Protein AF-A0A7M3YJE1-F1 (afdb_monomer_lite)

Radius of gyration: 16.83 Å; chains: 1; bounding box: 32×45×39 Å

Structure (mmCIF, N/CA/C/O backbone):
data_AF-A0A7M3YJE1-F1
#
_entry.id   AF-A0A7M3YJE1-F1
#
loop_
_atom_site.group_PDB
_atom_site.id
_atom_site.type_symbol
_atom_site.label_atom_id
_atom_site.label_alt_id
_atom_site.label_comp_id
_atom_site.label_asym_id
_atom_site.label_entity_id
_atom_site.label_seq_id
_atom_site.pdbx_PDB_ins_code
_atom_site.Cartn_x
_atom_site.Cartn_y
_atom_site.Cartn_z
_atom_site.occupancy
_atom_site.B_iso_or_equiv
_atom_site.auth_seq_id
_atom_site.auth_comp_id
_atom_site.auth_asym_id
_atom_site.auth_atom_id
_atom_site.pdbx_PDB_model_num
ATOM 1 N N . THR A 1 1 ? 11.316 -29.078 5.797 1.00 47.66 1 THR A N 1
ATOM 2 C CA . THR A 1 1 ? 10.511 -28.374 6.818 1.00 47.66 1 THR A CA 1
ATOM 3 C C . THR A 1 1 ? 10.140 -26.938 6.421 1.00 47.66 1 THR A C 1
ATOM 5 O O . THR A 1 1 ? 9.809 -26.163 7.299 1.00 47.66 1 THR A O 1
ATOM 8 N N . GLY A 1 2 ? 10.106 -26.579 5.124 1.00 48.31 2 GLY A N 1
ATOM 9 C CA . GLY A 1 2 ? 9.667 -25.244 4.658 1.00 48.31 2 GLY A CA 1
ATOM 10 C C . GLY A 1 2 ? 8.399 -25.290 3.799 1.00 48.31 2 GLY A C 1
ATOM 11 O O . GLY A 1 2 ? 7.434 -24.596 4.086 1.00 48.31 2 GLY A O 1
ATOM 12 N N . ALA A 1 3 ? 8.350 -26.201 2.821 1.00 46.06 3 ALA A N 1
ATOM 13 C CA . ALA A 1 3 ? 7.193 -26.356 1.931 1.00 46.06 3 ALA A CA 1
ATOM 14 C C . ALA A 1 3 ? 5.881 -26.663 2.674 1.00 46.06 3 ALA A C 1
ATOM 16 O O . ALA A 1 3 ? 4.816 -26.205 2.291 1.00 46.06 3 ALA A O 1
ATOM 17 N N . SER A 1 4 ? 5.948 -27.412 3.772 1.00 40.41 4 SER A N 1
ATOM 18 C CA . SER A 1 4 ? 4.765 -27.791 4.539 1.00 40.41 4 SER A CA 1
ATOM 19 C C . SER A 1 4 ? 4.253 -26.683 5.467 1.00 40.41 4 SER A C 1
ATOM 21 O O . SER A 1 4 ? 3.054 -26.616 5.689 1.00 40.41 4 SER A O 1
ATOM 23 N N . ALA A 1 5 ? 5.117 -25.784 5.952 1.00 50.78 5 ALA A N 1
ATOM 24 C CA . ALA A 1 5 ? 4.685 -24.588 6.685 1.00 50.78 5 ALA A CA 1
ATOM 25 C C . ALA A 1 5 ? 4.035 -23.560 5.742 1.00 50.78 5 ALA A C 1
ATOM 27 O O . ALA A 1 5 ? 3.055 -22.923 6.111 1.00 50.78 5 ALA A O 1
ATOM 28 N N . TYR A 1 6 ? 4.543 -23.478 4.508 1.00 51.38 6 TYR A N 1
ATOM 29 C CA . TYR A 1 6 ? 3.975 -22.671 3.427 1.00 51.38 6 TYR A CA 1
ATOM 30 C C . TYR A 1 6 ? 2.584 -23.166 2.990 1.00 51.38 6 TYR A C 1
ATOM 32 O O . TYR A 1 6 ? 1.702 -22.362 2.719 1.00 51.38 6 TYR A O 1
ATOM 40 N N . LEU A 1 7 ? 2.365 -24.488 2.955 1.00 45.50 7 LEU A N 1
ATOM 41 C CA . LEU A 1 7 ? 1.089 -25.079 2.530 1.00 45.50 7 LEU A CA 1
ATOM 42 C C . LEU A 1 7 ? 0.032 -25.230 3.638 1.00 45.50 7 LEU A C 1
ATOM 44 O O . LEU A 1 7 ? -1.152 -25.221 3.320 1.00 45.50 7 LEU A O 1
ATOM 48 N N . LEU A 1 8 ? 0.421 -25.449 4.899 1.00 53.47 8 LEU A N 1
ATOM 49 C CA . LEU A 1 8 ? -0.509 -25.909 5.950 1.00 53.47 8 LEU A CA 1
ATOM 50 C C . LEU A 1 8 ? -0.748 -24.898 7.076 1.00 53.47 8 LEU A C 1
ATOM 52 O O . LEU A 1 8 ? -1.563 -25.166 7.956 1.00 53.47 8 LEU A O 1
ATOM 56 N N . GLY A 1 9 ? -0.052 -23.761 7.071 1.00 50.78 9 GLY A N 1
ATOM 57 C CA . GLY A 1 9 ? -0.058 -22.851 8.210 1.00 50.78 9 GLY A CA 1
ATOM 58 C C . GLY A 1 9 ? 0.710 -23.427 9.406 1.00 50.78 9 GLY A C 1
ATOM 59 O O . GLY A 1 9 ? 0.888 -24.635 9.574 1.00 50.78 9 GLY A O 1
ATOM 60 N N . SER A 1 10 ? 1.227 -22.532 10.242 1.00 53.62 10 SER A N 1
ATOM 61 C CA . SER A 1 10 ? 2.149 -22.822 11.349 1.00 53.62 10 SER A CA 1
ATOM 62 C C . SER A 1 10 ? 1.644 -23.837 12.383 1.00 53.62 10 SER A C 1
ATOM 64 O O . SER A 1 10 ? 2.454 -24.407 13.110 1.00 53.62 10 SER A O 1
ATOM 66 N N . GLU A 1 11 ? 0.335 -24.079 12.456 1.00 48.69 11 GLU A N 1
ATOM 67 C CA . GLU A 1 11 ? -0.296 -24.858 13.526 1.00 48.69 11 GLU A CA 1
ATOM 68 C C . GLU A 1 11 ? 0.120 -26.342 13.548 1.00 48.69 11 GLU A C 1
ATOM 70 O O . GLU A 1 11 ? 0.211 -26.936 14.619 1.00 48.69 11 GLU A O 1
ATOM 75 N N . GLN A 1 12 ? 0.469 -26.951 12.404 1.00 49.94 12 GLN A N 1
ATOM 76 C CA . GLN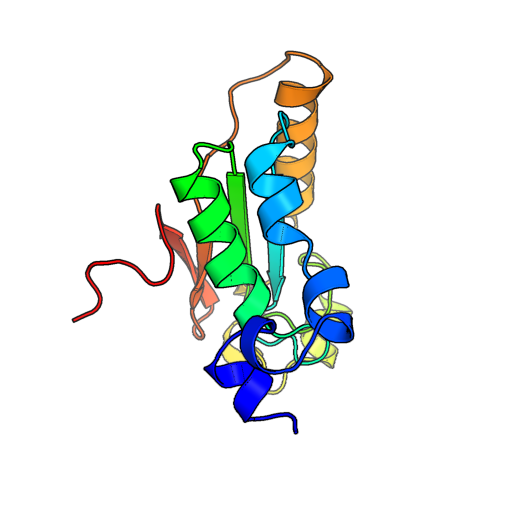 A 1 12 ? 0.907 -28.360 12.371 1.00 49.94 12 GLN A CA 1
ATOM 77 C C . GLN A 1 12 ? 2.374 -28.595 12.781 1.00 49.94 12 GLN A C 1
ATOM 79 O O . GLN A 1 12 ? 2.765 -29.747 12.978 1.00 49.94 12 GLN A O 1
ATOM 84 N N . PHE A 1 13 ? 3.204 -27.550 12.905 1.00 51.97 13 PHE A N 1
ATOM 85 C CA . PHE A 1 13 ? 4.663 -27.684 13.087 1.00 51.97 13 PHE A CA 1
ATOM 86 C C . PHE A 1 13 ? 5.189 -27.230 14.462 1.00 51.97 13 PHE A C 1
ATOM 88 O O . PHE A 1 13 ? 6.405 -27.170 14.660 1.00 51.97 13 PHE A O 1
ATOM 95 N N . GLY A 1 14 ? 4.288 -26.996 15.422 1.00 58.38 14 GLY A N 1
ATOM 96 C CA . GLY A 1 14 ? 4.600 -26.722 16.829 1.00 58.38 14 GLY A CA 1
ATOM 97 C C . GLY A 1 14 ? 4.631 -25.237 17.209 1.00 58.38 14 GLY A C 1
ATOM 98 O O . GLY A 1 14 ? 4.642 -24.346 16.357 1.00 58.38 14 GLY A O 1
ATOM 99 N N . ASP A 1 15 ? 4.679 -24.987 18.519 1.00 77.50 15 ASP A N 1
ATOM 100 C CA . ASP A 1 15 ? 4.456 -23.676 19.149 1.00 77.50 15 ASP A CA 1
ATOM 101 C C . ASP A 1 15 ? 5.403 -22.569 18.644 1.00 77.50 15 ASP A C 1
ATOM 103 O O . ASP A 1 15 ? 5.016 -21.408 18.555 1.00 77.50 15 ASP A O 1
ATOM 107 N N . TYR A 1 16 ? 6.628 -22.910 18.220 1.00 77.69 16 TYR A N 1
ATOM 108 C CA . TYR A 1 16 ? 7.644 -21.925 17.820 1.00 77.69 16 TYR A CA 1
ATOM 109 C C . TYR A 1 16 ? 7.212 -21.011 16.660 1.00 77.69 16 TYR A C 1
ATOM 111 O O . TYR A 1 16 ? 7.419 -19.795 16.716 1.00 77.69 16 TYR A O 1
ATOM 119 N N . TRP A 1 17 ? 6.649 -21.580 15.588 1.00 81.50 17 TRP A N 1
ATOM 120 C CA . TRP A 1 17 ? 6.195 -20.786 14.440 1.00 81.50 17 TRP A CA 1
ATOM 121 C C . TRP A 1 17 ? 4.827 -20.157 14.701 1.00 81.50 17 TRP A C 1
ATOM 123 O O . TRP A 1 17 ? 4.598 -19.027 14.277 1.00 81.50 17 TRP A O 1
ATOM 133 N N . ALA A 1 18 ? 3.959 -20.842 15.452 1.00 80.25 18 ALA A N 1
ATOM 134 C CA . ALA A 1 18 ? 2.646 -20.328 15.831 1.00 80.25 18 ALA A CA 1
ATOM 135 C C . ALA A 1 18 ? 2.748 -19.057 16.699 1.00 80.25 18 ALA A C 1
ATOM 137 O O . ALA A 1 18 ? 2.060 -18.074 16.439 1.00 80.25 18 ALA A O 1
ATOM 138 N N . GLU A 1 19 ? 3.681 -19.003 17.655 1.00 82.88 19 GLU A N 1
ATOM 139 C CA . GLU A 1 19 ? 3.931 -17.818 18.496 1.00 82.88 19 GLU A CA 1
ATOM 140 C C . GLU A 1 19 ? 4.329 -16.557 17.701 1.00 82.88 19 GLU A C 1
ATOM 142 O O . GLU A 1 19 ? 4.162 -15.425 18.177 1.00 82.88 19 GLU A O 1
ATOM 147 N N . ARG A 1 20 ? 4.869 -16.747 16.490 1.00 83.50 20 ARG A N 1
ATOM 148 C CA . ARG A 1 20 ? 5.341 -15.691 15.577 1.00 83.50 20 ARG A CA 1
ATOM 149 C C . ARG A 1 20 ? 4.319 -15.337 14.501 1.00 83.50 20 ARG A C 1
ATOM 151 O O . ARG A 1 20 ? 4.597 -14.486 13.661 1.00 83.50 20 ARG A O 1
ATOM 158 N N . TYR A 1 21 ? 3.139 -15.947 14.540 1.00 85.12 21 TYR A N 1
ATOM 159 C CA . TYR A 1 21 ? 2.000 -15.494 13.764 1.00 85.12 21 TYR A CA 1
ATOM 160 C C . TYR A 1 21 ? 1.292 -14.365 14.526 1.00 85.12 21 TYR A C 1
ATOM 162 O O . TYR A 1 21 ? 0.941 -14.490 15.705 1.00 85.12 21 TYR A O 1
ATOM 170 N N . PHE A 1 22 ? 1.155 -13.204 13.886 1.00 89.44 22 PHE A N 1
ATOM 171 C CA . PHE A 1 22 ? 0.614 -11.999 14.527 1.00 89.44 22 PHE A CA 1
ATOM 172 C C . PHE A 1 22 ? -0.784 -11.631 14.036 1.00 89.44 22 PHE A C 1
ATOM 174 O O . PHE A 1 22 ? -1.481 -10.910 14.748 1.00 89.44 22 PHE A O 1
ATOM 181 N N . LEU A 1 23 ? -1.206 -12.129 12.868 1.00 91.75 23 LEU A N 1
ATOM 182 C CA . LEU A 1 23 ? -2.428 -11.664 12.214 1.00 91.75 23 LEU A CA 1
ATOM 183 C C . LEU A 1 23 ? -3.668 -11.896 13.083 1.00 91.75 23 LEU A C 1
ATOM 185 O O . LEU A 1 23 ? -4.409 -10.948 13.306 1.00 91.75 23 LEU A O 1
ATOM 189 N N . ASP A 1 24 ? -3.831 -13.070 13.697 1.00 90.94 24 ASP A N 1
ATOM 190 C CA . ASP A 1 24 ? -4.982 -13.338 14.579 1.00 90.94 24 ASP A CA 1
ATOM 191 C C . ASP A 1 24 ? -5.094 -12.333 15.730 1.00 90.94 24 ASP A C 1
ATOM 193 O O . ASP A 1 24 ? -6.183 -11.877 16.077 1.00 90.94 24 ASP A O 1
ATOM 197 N N . ARG A 1 25 ? -3.953 -11.935 16.306 1.00 91.62 25 ARG A N 1
ATOM 198 C CA . ARG A 1 25 ? -3.919 -10.929 17.373 1.00 91.62 25 ARG A CA 1
ATOM 199 C C . ARG A 1 25 ? -4.302 -9.550 16.854 1.00 91.62 25 ARG A C 1
ATOM 201 O O . ARG A 1 25 ? -4.972 -8.821 17.579 1.00 91.62 25 ARG A O 1
ATOM 208 N N . VAL A 1 26 ? -3.902 -9.197 15.633 1.00 92.75 26 VAL A N 1
ATOM 209 C CA . VAL A 1 26 ? -4.330 -7.953 14.979 1.00 92.75 26 VAL A CA 1
ATOM 210 C C . VAL A 1 26 ? -5.841 -7.983 14.763 1.00 92.75 26 VAL A C 1
ATOM 212 O O . VAL A 1 26 ? -6.525 -7.095 15.260 1.00 92.75 26 VAL A O 1
ATOM 215 N N . LEU A 1 27 ? -6.370 -9.035 14.134 1.00 94.81 27 LEU A N 1
ATOM 216 C CA . LEU A 1 27 ? -7.800 -9.167 13.829 1.00 94.81 27 LEU A CA 1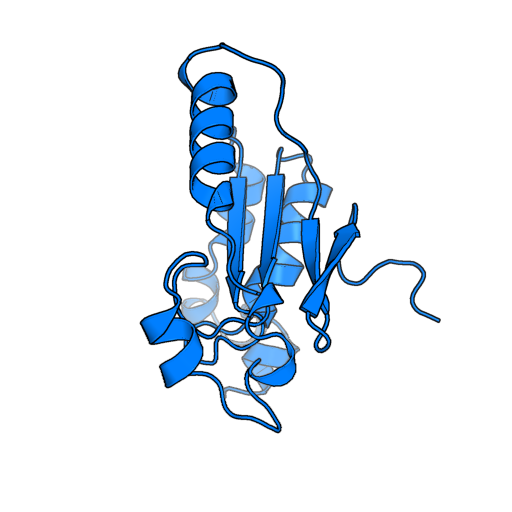
ATOM 217 C C . LEU A 1 27 ? -8.687 -9.120 15.083 1.00 94.81 27 LEU A C 1
ATOM 219 O O . LEU A 1 27 ? -9.800 -8.613 15.030 1.00 94.81 27 LEU A O 1
ATOM 223 N N . GLN A 1 28 ? -8.203 -9.629 16.219 1.00 94.31 28 GLN A N 1
ATOM 224 C CA . GLN A 1 28 ? -8.973 -9.664 17.467 1.00 94.31 28 GLN A CA 1
ATOM 225 C C . GLN A 1 28 ? -8.893 -8.380 18.302 1.00 94.31 28 GLN A C 1
ATOM 227 O O . GLN A 1 28 ? -9.770 -8.152 19.132 1.00 94.31 28 GLN A O 1
ATOM 232 N N . ASN A 1 29 ? -7.827 -7.583 18.164 1.00 95.44 29 ASN A N 1
ATOM 233 C CA . ASN A 1 29 ? -7.523 -6.514 19.127 1.00 95.44 29 ASN A CA 1
ATOM 234 C C . ASN A 1 29 ? -7.326 -5.129 18.499 1.00 95.44 29 ASN A C 1
ATOM 236 O O . ASN A 1 29 ? -7.319 -4.133 19.227 1.00 95.44 29 ASN A O 1
ATOM 240 N N . TYR A 1 30 ? -7.106 -5.038 17.188 1.00 96.00 30 TYR A N 1
ATOM 241 C CA . TYR A 1 30 ? -6.815 -3.769 16.536 1.00 96.00 30 TYR A CA 1
ATOM 242 C C . TYR A 1 30 ? -8.101 -2.993 16.235 1.00 96.00 30 TYR A C 1
ATOM 244 O O . TYR A 1 30 ? -8.974 -3.481 15.531 1.00 96.00 30 TYR A O 1
ATOM 252 N N . ASN A 1 31 ? -8.190 -1.765 16.754 1.00 94.81 31 ASN A N 1
ATOM 253 C CA . ASN A 1 31 ? -9.332 -0.857 16.566 1.00 94.81 31 ASN A CA 1
ATOM 254 C C . ASN A 1 31 ? -8.967 0.376 15.718 1.00 94.81 31 ASN A C 1
ATOM 256 O O . ASN A 1 31 ? -9.572 1.434 15.872 1.00 94.81 31 ASN A O 1
ATOM 260 N N . GLY A 1 32 ? -7.910 0.276 14.911 1.00 95.44 32 GLY A N 1
ATOM 261 C CA . GLY A 1 32 ? -7.495 1.335 13.992 1.00 95.44 32 GLY A CA 1
ATOM 262 C C . GLY A 1 32 ? -7.824 0.995 12.543 1.00 95.44 32 GLY A C 1
ATOM 263 O O . GLY A 1 32 ? -8.530 0.028 12.264 1.00 95.44 32 GLY A O 1
ATOM 264 N N . SER A 1 33 ? -7.254 1.773 11.630 1.00 97.00 33 SER A N 1
ATOM 265 C CA . SER A 1 33 ? -7.341 1.563 10.186 1.00 97.00 33 SER A CA 1
ATOM 266 C C . SER A 1 33 ? -5.982 1.154 9.607 1.00 97.00 33 SER A C 1
ATOM 268 O O . SER A 1 33 ? -4.934 1.473 10.174 1.00 97.00 33 SER A O 1
ATOM 270 N N . VAL A 1 34 ? -5.975 0.426 8.488 1.00 97.38 34 VAL A N 1
ATOM 271 C CA . VAL A 1 34 ? -4.750 -0.120 7.878 1.00 97.38 34 VAL A CA 1
ATOM 272 C C . VAL A 1 34 ? -4.594 0.360 6.440 1.00 97.38 34 VAL A C 1
ATOM 274 O O . VAL A 1 34 ? -5.434 0.088 5.595 1.00 97.38 34 VAL A O 1
ATOM 277 N N . TYR A 1 35 ? -3.466 0.991 6.124 1.00 97.38 35 TYR A N 1
ATOM 278 C CA . TYR A 1 35 ? -3.049 1.195 4.738 1.00 97.38 35 TYR A CA 1
ATOM 279 C C . TYR A 1 35 ? -1.880 0.251 4.430 1.00 97.38 35 TYR A C 1
ATOM 281 O O . TYR A 1 35 ? -0.783 0.427 4.962 1.00 97.38 35 TYR A O 1
ATOM 289 N N . LEU A 1 36 ? -2.128 -0.783 3.620 1.00 96.69 36 LEU A N 1
ATOM 290 C CA . LEU A 1 36 ? -1.138 -1.786 3.236 1.00 96.69 36 LEU A CA 1
ATOM 291 C C . LEU A 1 36 ? -0.585 -1.500 1.837 1.00 96.69 36 LEU A C 1
ATOM 293 O O . LEU A 1 36 ? -1.333 -1.455 0.863 1.00 96.69 36 LEU A O 1
ATOM 297 N N . ILE A 1 37 ? 0.735 -1.367 1.738 1.00 97.12 37 ILE A N 1
ATOM 298 C CA . ILE A 1 37 ? 1.451 -1.101 0.488 1.00 97.12 37 ILE A CA 1
ATOM 299 C C . ILE A 1 37 ? 2.428 -2.248 0.259 1.00 97.12 37 ILE A C 1
ATOM 301 O O . ILE A 1 37 ? 3.194 -2.579 1.163 1.00 97.12 37 ILE A O 1
ATOM 305 N N . GLN A 1 38 ? 2.383 -2.867 -0.919 1.00 97.19 38 GLN A N 1
ATOM 306 C CA . GLN A 1 38 ? 3.196 -4.040 -1.234 1.00 97.19 38 GLN A CA 1
ATOM 307 C C . GLN A 1 38 ? 3.646 -4.022 -2.697 1.00 97.19 38 GLN A C 1
ATOM 309 O O . GLN A 1 38 ? 2.850 -3.766 -3.598 1.00 97.19 38 GLN A O 1
ATOM 314 N N . GLY A 1 39 ? 4.913 -4.354 -2.936 1.00 96.38 39 GLY A N 1
ATOM 315 C CA . GLY A 1 39 ? 5.405 -4.692 -4.268 1.00 96.38 39 GLY A CA 1
ATOM 316 C C . GLY A 1 39 ? 5.051 -6.134 -4.631 1.00 96.38 39 GLY A C 1
ATOM 317 O O . GLY A 1 39 ? 5.364 -7.050 -3.874 1.00 96.38 39 GLY A O 1
ATOM 318 N N . MET A 1 40 ? 4.405 -6.353 -5.776 1.00 94.88 40 MET A N 1
ATOM 319 C CA . MET A 1 40 ? 4.019 -7.679 -6.287 1.00 94.88 40 MET A CA 1
ATOM 320 C C . MET A 1 40 ? 5.210 -8.489 -6.825 1.00 94.88 40 MET A C 1
ATOM 322 O O . MET A 1 40 ? 5.083 -9.686 -7.082 1.00 94.88 40 MET A O 1
ATOM 326 N N . HIS A 1 41 ? 6.371 -7.848 -6.957 1.00 93.56 41 HIS A N 1
ATOM 327 C CA . HIS A 1 41 ? 7.655 -8.462 -7.271 1.00 93.56 41 HIS A CA 1
ATOM 328 C C . HIS A 1 41 ? 8.637 -8.401 -6.095 1.00 93.56 41 HIS A C 1
ATOM 330 O O . HIS A 1 41 ? 9.833 -8.591 -6.297 1.00 93.56 41 HIS A O 1
ATOM 336 N N . ASP A 1 42 ? 8.155 -8.169 -4.874 1.00 93.75 42 ASP A N 1
ATOM 337 C CA . ASP A 1 42 ? 8.978 -8.224 -3.671 1.00 93.75 42 ASP A CA 1
ATOM 338 C C . ASP A 1 42 ? 9.354 -9.676 -3.348 1.00 93.75 42 ASP A C 1
ATOM 340 O O . ASP A 1 42 ? 8.552 -10.463 -2.844 1.00 93.75 42 ASP A O 1
ATOM 344 N N . TRP A 1 43 ? 10.598 -10.043 -3.643 1.00 89.12 43 TRP A N 1
ATOM 345 C CA . TRP A 1 43 ? 11.131 -11.376 -3.338 1.00 89.12 43 TRP A CA 1
ATOM 346 C C . TRP A 1 43 ? 11.806 -11.454 -1.961 1.00 89.12 43 TRP A C 1
ATOM 348 O O . TRP A 1 43 ? 12.295 -12.519 -1.576 1.00 89.12 43 TRP A O 1
ATOM 358 N N . ASN A 1 44 ? 11.860 -10.344 -1.221 1.00 91.31 44 ASN A N 1
ATOM 359 C CA . ASN A 1 44 ? 12.383 -10.293 0.142 1.00 91.31 44 ASN A CA 1
ATOM 360 C C . ASN A 1 44 ? 11.264 -10.568 1.159 1.00 91.31 44 ASN A C 1
ATOM 362 O O . ASN A 1 44 ? 11.415 -11.413 2.042 1.00 91.31 44 ASN A O 1
ATOM 366 N N . VAL A 1 45 ? 10.125 -9.891 1.000 1.00 90.12 45 VAL A N 1
ATOM 367 C CA . VAL A 1 45 ? 8.894 -10.086 1.773 1.00 90.12 45 VAL A CA 1
ATOM 368 C C . VAL A 1 45 ? 7.758 -10.405 0.804 1.00 90.12 45 VAL A C 1
ATOM 370 O O . VAL A 1 45 ? 7.072 -9.528 0.290 1.00 90.12 45 VAL A O 1
ATOM 373 N N . ASP A 1 46 ? 7.587 -11.700 0.558 1.00 88.94 46 ASP A N 1
ATOM 374 C CA . ASP A 1 46 ? 6.742 -12.211 -0.519 1.00 88.94 46 ASP A CA 1
ATOM 375 C C . ASP A 1 46 ? 5.244 -11.810 -0.360 1.00 88.94 46 ASP A C 1
ATOM 377 O O . ASP A 1 46 ? 4.664 -11.984 0.725 1.00 88.94 46 ASP A O 1
ATOM 381 N N . PRO A 1 47 ? 4.582 -11.339 -1.442 1.00 89.19 47 PRO A N 1
ATOM 382 C CA . PRO A 1 47 ? 3.171 -10.938 -1.468 1.00 89.19 47 PRO A CA 1
ATOM 383 C C . PRO A 1 47 ? 2.161 -11.980 -0.979 1.00 89.19 47 PRO A C 1
ATOM 385 O O . PRO A 1 47 ? 1.031 -11.610 -0.640 1.00 89.19 47 PRO A O 1
ATOM 388 N N . HIS A 1 48 ? 2.534 -13.264 -0.902 1.00 85.88 48 HIS A N 1
ATOM 389 C CA . HIS A 1 48 ? 1.684 -14.322 -0.347 1.00 85.88 48 HIS A CA 1
ATOM 390 C C . HIS A 1 48 ? 1.231 -14.036 1.088 1.00 85.88 48 HIS A C 1
ATOM 392 O O . HIS A 1 48 ? 0.247 -14.620 1.529 1.00 85.88 48 HIS A O 1
ATOM 398 N N . MET A 1 49 ? 1.913 -13.147 1.816 1.00 85.88 49 MET A N 1
ATOM 399 C CA . MET A 1 49 ? 1.462 -12.690 3.131 1.00 85.88 49 MET A CA 1
ATOM 400 C C . MET A 1 49 ? 0.554 -11.462 3.042 1.00 85.88 49 MET A C 1
ATOM 402 O O . MET A 1 49 ? -0.416 -11.365 3.794 1.00 85.88 49 MET A O 1
ATOM 406 N N . ALA A 1 50 ? 0.839 -10.531 2.131 1.00 92.12 50 ALA A N 1
ATOM 407 C CA . ALA A 1 50 ? 0.126 -9.261 2.024 1.00 92.12 50 ALA A CA 1
ATOM 408 C C . ALA A 1 50 ? -1.312 -9.438 1.514 1.00 92.12 50 ALA A C 1
ATOM 410 O O . ALA A 1 50 ? -2.250 -8.925 2.125 1.00 92.12 50 ALA A O 1
ATOM 411 N N . VAL A 1 51 ? -1.502 -10.210 0.438 1.00 92.12 51 VAL A N 1
ATOM 412 C CA . VAL A 1 51 ? -2.824 -10.383 -0.188 1.00 92.12 51 VAL A CA 1
ATOM 413 C C . VAL A 1 51 ? -3.825 -11.074 0.755 1.00 92.12 51 VAL A C 1
ATOM 415 O O . VAL A 1 51 ? -4.913 -10.531 0.962 1.00 92.12 51 VAL A O 1
ATOM 418 N N . PRO A 1 52 ? -3.498 -12.210 1.407 1.00 93.00 52 PRO A N 1
ATOM 419 C CA . PRO A 1 52 ? -4.396 -12.811 2.392 1.00 93.00 52 PRO A CA 1
ATOM 420 C C . PRO A 1 52 ? -4.629 -11.921 3.614 1.00 93.00 52 PRO A C 1
ATOM 422 O O . PRO A 1 52 ? -5.749 -11.883 4.117 1.00 93.00 52 PRO A O 1
ATOM 425 N N . THR A 1 53 ? -3.613 -11.176 4.066 1.00 95.19 53 THR A N 1
ATOM 426 C CA . THR A 1 53 ? -3.761 -10.227 5.182 1.00 95.19 53 THR A CA 1
ATOM 427 C C . THR A 1 53 ? -4.783 -9.147 4.851 1.00 95.19 53 THR A C 1
ATOM 429 O O . THR A 1 53 ? -5.678 -8.896 5.652 1.00 95.19 53 THR A O 1
ATOM 432 N N . MET A 1 54 ? -4.702 -8.554 3.658 1.00 96.69 54 MET A N 1
ATOM 433 C CA . MET A 1 54 ? -5.649 -7.536 3.205 1.00 96.69 54 MET A CA 1
ATOM 434 C C . MET A 1 54 ? -7.090 -8.057 3.215 1.00 96.69 54 MET A C 1
ATOM 436 O O . MET A 1 54 ? -7.985 -7.416 3.760 1.00 96.69 54 MET A O 1
ATOM 440 N N . ASN A 1 55 ? -7.305 -9.259 2.679 1.00 95.19 55 ASN A N 1
ATOM 441 C CA . ASN A 1 55 ? -8.623 -9.887 2.679 1.00 95.19 55 ASN A CA 1
ATOM 442 C C . ASN A 1 55 ? -9.121 -10.205 4.094 1.00 95.19 55 ASN A C 1
ATOM 444 O O . ASN A 1 55 ? -10.294 -9.996 4.378 1.00 95.19 55 ASN A O 1
ATOM 448 N N . ALA A 1 56 ? -8.244 -10.665 4.990 1.00 96.00 56 ALA A N 1
ATOM 449 C CA . ALA A 1 56 ? -8.610 -10.946 6.375 1.00 96.00 56 ALA A CA 1
ATOM 450 C C . ALA A 1 56 ? -9.002 -9.676 7.150 1.00 96.00 56 ALA A C 1
ATOM 452 O O . ALA A 1 56 ? -9.936 -9.716 7.947 1.00 96.00 56 ALA A O 1
ATOM 453 N N . LEU A 1 57 ? -8.327 -8.547 6.898 1.00 96.56 57 LEU A N 1
ATOM 454 C CA . LEU A 1 57 ? -8.698 -7.243 7.459 1.00 96.56 57 LEU A CA 1
ATOM 455 C C . LEU A 1 57 ? -10.095 -6.817 6.987 1.00 96.56 57 LEU A C 1
ATOM 457 O O . LEU A 1 57 ? -10.932 -6.460 7.815 1.00 96.56 57 LEU A O 1
ATOM 461 N N . ILE A 1 58 ? -10.362 -6.933 5.680 1.00 95.00 58 ILE A N 1
ATOM 462 C CA . ILE A 1 58 ? -11.681 -6.656 5.089 1.00 95.00 58 ILE A CA 1
ATOM 463 C C . ILE A 1 58 ? -12.754 -7.554 5.719 1.00 95.00 58 ILE A C 1
ATOM 465 O O . ILE A 1 58 ? -13.796 -7.061 6.147 1.00 95.00 58 ILE A O 1
ATOM 469 N N . ASP A 1 59 ? -12.493 -8.860 5.820 1.00 95.44 59 ASP A N 1
ATOM 470 C CA . ASP A 1 59 ? -13.438 -9.842 6.364 1.00 95.44 59 ASP A CA 1
ATOM 471 C C . ASP A 1 59 ? -13.725 -9.605 7.862 1.00 95.44 59 ASP A C 1
ATOM 473 O O . ASP A 1 59 ? -14.825 -9.890 8.338 1.00 95.44 59 ASP A O 1
ATOM 477 N N . ALA A 1 60 ? -12.767 -9.036 8.602 1.00 96.00 60 ALA A N 1
ATOM 478 C CA . ALA A 1 60 ? -12.932 -8.622 9.996 1.00 96.00 60 ALA A CA 1
ATOM 479 C C . ALA A 1 60 ? -13.616 -7.250 10.162 1.00 96.00 60 ALA A C 1
ATOM 481 O O . ALA A 1 60 ? -13.870 -6.830 11.291 1.00 96.00 60 ALA A O 1
ATOM 482 N N . GLY A 1 61 ? -13.920 -6.547 9.066 1.00 95.25 61 GLY A N 1
ATOM 483 C CA . GLY A 1 61 ? -14.508 -5.207 9.096 1.00 95.25 61 GLY A CA 1
ATOM 484 C C . GLY A 1 61 ? -13.535 -4.115 9.549 1.00 95.25 61 GLY A C 1
ATOM 485 O O . GLY A 1 61 ? -13.978 -3.047 9.970 1.00 95.25 61 GLY A O 1
ATOM 486 N N . ILE A 1 62 ? -12.225 -4.372 9.482 1.00 97.00 62 ILE A N 1
ATOM 487 C CA . ILE A 1 62 ? -11.205 -3.352 9.723 1.00 97.00 62 ILE A CA 1
ATOM 488 C C . ILE A 1 62 ? -11.128 -2.474 8.477 1.00 97.00 62 ILE A C 1
ATOM 490 O O . ILE A 1 62 ? -10.929 -2.974 7.370 1.00 97.00 62 ILE A O 1
ATOM 494 N N . GLU A 1 63 ? -11.270 -1.162 8.664 1.00 97.06 63 GLU A N 1
ATOM 495 C CA . GLU A 1 63 ? -11.104 -0.185 7.589 1.00 97.06 63 GLU A CA 1
ATOM 496 C C . GLU A 1 63 ? -9.684 -0.287 7.025 1.00 97.06 63 GLU A C 1
ATOM 498 O O . GLU A 1 63 ? -8.699 -0.012 7.722 1.00 97.06 63 GLU A O 1
ATOM 503 N N . ALA A 1 64 ? -9.580 -0.745 5.777 1.00 97.06 64 ALA A N 1
ATOM 504 C CA . ALA A 1 64 ? -8.315 -0.973 5.122 1.00 97.06 64 ALA A CA 1
ATOM 505 C C . ALA A 1 64 ? -8.290 -0.525 3.651 1.00 97.06 64 ALA A C 1
ATOM 507 O O . ALA A 1 64 ? -9.252 -0.703 2.900 1.00 97.06 64 ALA A O 1
ATOM 508 N N . LYS A 1 65 ? -7.128 -0.011 3.232 1.00 96.94 65 LYS A N 1
ATOM 509 C CA . LYS A 1 65 ? -6.770 0.311 1.842 1.00 96.94 65 LYS A CA 1
ATOM 510 C C . LYS A 1 65 ? -5.549 -0.504 1.422 1.00 96.94 65 LYS A C 1
ATOM 512 O O . LYS A 1 65 ? -4.616 -0.668 2.207 1.00 96.94 65 LYS A O 1
ATOM 517 N N . GLY A 1 66 ? -5.550 -0.995 0.185 1.00 97.19 66 GLY A N 1
ATOM 518 C CA . GLY A 1 66 ? -4.417 -1.698 -0.417 1.00 97.19 66 GLY A CA 1
ATOM 519 C C . GLY A 1 66 ? -3.803 -0.901 -1.565 1.00 97.19 66 GLY A C 1
ATOM 520 O O . GLY A 1 66 ? -4.536 -0.299 -2.345 1.00 97.19 66 GLY A O 1
ATOM 521 N N . LEU A 1 67 ? -2.478 -0.924 -1.695 1.00 97.88 67 LEU A N 1
ATOM 522 C CA . LEU A 1 67 ? -1.750 -0.408 -2.854 1.00 97.88 67 LEU A CA 1
ATOM 523 C C . LEU A 1 67 ? -0.688 -1.427 -3.286 1.00 97.88 67 LEU A C 1
ATOM 525 O O . LEU A 1 67 ? 0.356 -1.567 -2.648 1.00 97.88 67 LEU A O 1
ATOM 529 N N . PHE A 1 68 ? -0.980 -2.153 -4.362 1.00 97.56 68 PHE A N 1
ATOM 530 C CA . PHE A 1 68 ? -0.192 -3.271 -4.871 1.00 97.56 68 PHE A CA 1
ATOM 531 C C . PHE A 1 68 ? 0.358 -2.948 -6.261 1.00 97.56 68 PHE A C 1
ATOM 533 O O . PHE A 1 68 ? -0.338 -3.093 -7.265 1.00 97.56 68 PHE A O 1
ATOM 540 N N . GLY A 1 69 ? 1.606 -2.488 -6.320 1.00 96.81 69 GLY A N 1
ATOM 541 C CA . GLY A 1 69 ? 2.291 -2.153 -7.572 1.00 96.81 69 GLY A CA 1
ATOM 542 C C . GLY A 1 69 ? 3.249 -3.245 -8.029 1.00 96.81 69 GLY A C 1
ATOM 543 O O . GLY A 1 69 ? 3.588 -4.145 -7.263 1.00 96.81 69 GLY A O 1
ATOM 544 N N . GLN A 1 70 ? 3.745 -3.154 -9.261 1.00 96.06 70 GLN A N 1
ATOM 545 C CA . GLN A 1 70 ? 4.730 -4.094 -9.814 1.00 96.06 70 GLN A CA 1
ATOM 546 C C . GLN A 1 70 ? 6.157 -3.876 -9.257 1.00 96.06 70 GLN A C 1
ATOM 548 O O . GLN A 1 70 ? 7.138 -4.035 -9.969 1.00 96.06 70 GLN A O 1
ATOM 553 N N . TRP A 1 71 ? 6.299 -3.486 -7.990 1.00 96.12 71 TRP A N 1
ATOM 554 C CA . TRP A 1 71 ? 7.584 -3.138 -7.377 1.00 96.12 71 TRP A CA 1
ATOM 555 C C . TRP A 1 71 ? 8.288 -4.347 -6.751 1.00 96.12 71 TRP A C 1
ATOM 557 O O . TRP A 1 71 ? 7.637 -5.309 -6.339 1.00 96.12 71 TRP A O 1
ATOM 567 N N . ASP A 1 72 ? 9.612 -4.255 -6.627 1.00 94.44 72 ASP A N 1
ATOM 568 C CA . ASP A 1 72 ? 10.409 -5.049 -5.681 1.00 94.44 72 ASP A CA 1
ATOM 569 C C . ASP A 1 72 ? 10.205 -4.519 -4.236 1.00 94.44 72 ASP A C 1
ATOM 571 O O . ASP A 1 72 ? 9.257 -3.780 -3.960 1.00 94.44 72 ASP A O 1
ATOM 575 N N . HIS A 1 73 ? 11.089 -4.865 -3.298 1.00 94.94 73 HIS A N 1
ATOM 576 C CA . HIS A 1 73 ? 11.123 -4.341 -1.931 1.00 94.94 73 HIS A CA 1
ATOM 577 C C . HIS A 1 73 ? 11.532 -2.851 -1.878 1.00 94.94 73 HIS A C 1
ATOM 579 O O . HIS A 1 73 ? 12.630 -2.506 -1.426 1.00 94.94 73 HIS A O 1
ATOM 585 N N . ASP A 1 74 ? 10.678 -1.956 -2.383 1.00 93.75 74 ASP A N 1
ATOM 586 C CA . ASP A 1 74 ? 10.945 -0.516 -2.459 1.00 93.75 74 ASP A CA 1
ATOM 587 C C . ASP A 1 74 ? 9.688 0.359 -2.313 1.00 93.75 74 ASP A C 1
ATOM 589 O O . ASP A 1 74 ? 8.555 -0.123 -2.309 1.00 93.75 74 ASP A O 1
ATOM 593 N N . TYR A 1 75 ? 9.904 1.670 -2.176 1.00 95.12 75 TYR A N 1
ATOM 594 C CA . TYR A 1 75 ? 8.825 2.650 -2.099 1.00 95.12 75 TYR A CA 1
ATOM 595 C C . TYR A 1 75 ? 8.260 2.999 -3.492 1.00 95.12 75 TYR A C 1
ATOM 597 O O . TYR A 1 75 ? 9.023 3.079 -4.460 1.00 95.12 75 TYR A O 1
ATOM 605 N N . PRO A 1 76 ? 6.953 3.317 -3.596 1.00 96.56 76 PRO A N 1
ATOM 606 C CA . PRO A 1 76 ? 6.285 3.585 -4.878 1.00 96.56 76 PRO A CA 1
ATOM 607 C C . PRO A 1 76 ? 6.784 4.819 -5.653 1.00 96.56 76 PRO A C 1
ATOM 609 O O . PRO A 1 76 ? 6.518 4.962 -6.846 1.00 96.56 76 PRO A O 1
ATOM 612 N N . ASP A 1 77 ? 7.480 5.741 -4.985 1.00 96.62 77 ASP A N 1
ATOM 613 C CA . ASP A 1 77 ? 7.904 7.050 -5.503 1.00 96.62 77 ASP A CA 1
ATOM 614 C C . ASP A 1 77 ? 9.406 7.131 -5.832 1.00 96.62 77 ASP A C 1
ATOM 616 O O . ASP A 1 77 ? 9.981 8.221 -5.896 1.00 96.62 77 ASP A O 1
ATOM 620 N N . ARG A 1 78 ? 10.075 5.986 -6.006 1.00 95.88 78 ARG A N 1
ATOM 621 C CA . ARG A 1 78 ? 11.538 5.890 -6.142 1.00 95.88 78 ARG A CA 1
ATOM 622 C C . ARG A 1 78 ? 11.970 5.531 -7.565 1.00 95.88 78 ARG A C 1
ATOM 624 O O . ARG A 1 78 ? 12.519 4.457 -7.774 1.00 95.88 78 ARG A O 1
ATOM 631 N N . PRO A 1 79 ? 11.787 6.417 -8.563 1.00 94.94 79 PRO A N 1
ATOM 632 C CA . PRO A 1 79 ? 11.931 6.063 -9.976 1.00 94.94 79 PRO A CA 1
ATOM 633 C C . PRO A 1 79 ? 13.303 5.487 -10.335 1.00 94.94 79 PRO A C 1
ATOM 635 O O . PRO A 1 79 ? 13.369 4.560 -11.126 1.00 94.94 79 PRO A O 1
ATOM 638 N N . VAL A 1 80 ? 14.385 5.997 -9.734 1.00 95.62 80 VAL A N 1
ATOM 639 C CA . VAL A 1 80 ? 15.740 5.472 -9.976 1.00 95.62 80 VAL A CA 1
ATOM 640 C C . VAL A 1 80 ? 15.868 4.042 -9.455 1.00 95.62 80 VAL A C 1
ATOM 642 O O . VAL A 1 80 ? 16.363 3.180 -10.163 1.00 95.62 80 VAL A O 1
ATOM 645 N N . GLN A 1 81 ? 15.397 3.771 -8.237 1.00 94.50 81 GLN A N 1
ATOM 646 C CA . GLN A 1 81 ? 15.465 2.432 -7.650 1.00 94.50 81 GLN A CA 1
ATOM 647 C C . GLN A 1 81 ? 14.529 1.453 -8.362 1.00 94.50 81 GLN A C 1
ATOM 649 O O . GLN A 1 81 ? 14.896 0.300 -8.561 1.00 94.50 81 GLN A O 1
ATOM 654 N N . LEU A 1 82 ? 13.337 1.916 -8.743 1.00 94.62 82 LEU A N 1
ATOM 655 C CA . LEU A 1 82 ? 12.369 1.121 -9.487 1.00 94.62 82 LEU A CA 1
ATOM 656 C C . LEU A 1 82 ? 12.927 0.723 -10.859 1.00 94.62 82 LEU A C 1
ATOM 658 O O . LEU A 1 82 ? 12.835 -0.446 -11.212 1.00 94.62 82 LEU A O 1
ATOM 662 N N . ASP A 1 83 ? 13.568 1.645 -11.582 1.00 93.62 83 ASP A N 1
ATOM 663 C CA . ASP A 1 83 ? 14.256 1.350 -12.848 1.00 93.62 83 ASP A CA 1
ATOM 664 C C . ASP A 1 83 ? 15.438 0.385 -12.640 1.00 93.62 83 ASP A C 1
ATOM 666 O O . ASP A 1 83 ? 15.530 -0.639 -13.306 1.00 93.62 83 ASP A O 1
ATOM 670 N N . GLU A 1 84 ? 16.303 0.641 -11.651 1.00 92.94 84 GLU A N 1
ATOM 671 C CA . GLU A 1 84 ? 17.492 -0.185 -11.379 1.00 92.94 84 GLU A CA 1
ATOM 672 C C . GLU A 1 84 ? 17.175 -1.621 -10.919 1.00 92.94 84 GLU A C 1
ATOM 674 O O . GLU A 1 84 ? 18.031 -2.502 -11.035 1.00 92.94 84 GLU A O 1
ATOM 679 N N . ARG A 1 85 ? 15.987 -1.863 -10.350 1.00 90.25 85 ARG A N 1
ATOM 680 C CA . ARG A 1 85 ? 15.576 -3.170 -9.799 1.00 90.25 85 ARG A CA 1
ATOM 681 C C . ARG A 1 85 ? 14.571 -3.926 -10.659 1.00 90.25 85 ARG A C 1
ATOM 683 O O . ARG A 1 85 ? 14.242 -5.067 -10.328 1.00 90.25 85 ARG A O 1
ATOM 690 N N . SER A 1 86 ? 14.128 -3.324 -11.755 1.00 90.81 86 SER A N 1
ATOM 691 C CA . SER A 1 86 ? 13.195 -3.936 -12.694 1.00 90.81 86 SER A CA 1
ATOM 692 C C . SER A 1 86 ? 13.931 -4.358 -13.966 1.00 90.81 86 SER A C 1
ATOM 694 O O . SER A 1 86 ? 14.757 -3.616 -14.487 1.00 90.81 86 SER A O 1
ATOM 696 N N . ASP A 1 87 ? 13.632 -5.546 -14.492 1.00 84.69 87 ASP A N 1
ATOM 697 C CA . ASP A 1 87 ? 14.229 -6.044 -15.735 1.00 84.69 87 ASP A CA 1
ATOM 698 C C . ASP A 1 87 ? 13.178 -6.000 -16.871 1.00 84.69 87 ASP A C 1
ATOM 700 O O . ASP A 1 87 ? 12.002 -6.301 -16.675 1.00 84.69 87 ASP A O 1
ATOM 704 N N . LEU A 1 88 ? 13.562 -5.651 -18.106 1.00 70.19 88 LEU A N 1
ATOM 705 C CA . LEU A 1 88 ? 12.656 -5.829 -19.254 1.00 70.19 88 LEU A CA 1
ATOM 706 C C . LEU A 1 88 ? 12.542 -7.332 -19.566 1.00 70.19 88 LEU A C 1
ATOM 708 O O . LEU A 1 88 ? 13.521 -7.949 -19.992 1.00 70.19 88 LEU A O 1
ATOM 712 N N . GLY A 1 89 ? 11.360 -7.924 -19.360 1.00 68.25 89 GLY A N 1
ATOM 713 C CA . GLY A 1 89 ? 11.128 -9.373 -19.437 1.00 68.25 89 GLY A CA 1
ATOM 714 C C . GLY A 1 89 ? 10.854 -10.053 -18.084 1.00 68.25 89 GLY A C 1
ATOM 715 O O . GLY A 1 89 ? 10.865 -11.287 -18.025 1.00 68.25 89 GLY A O 1
ATOM 716 N N . GLY A 1 90 ? 10.651 -9.284 -17.008 1.00 76.94 90 GLY A N 1
ATOM 717 C CA . GLY A 1 90 ? 10.169 -9.748 -15.707 1.00 76.94 90 GLY A CA 1
ATOM 718 C C . GLY A 1 90 ? 10.594 -8.838 -14.547 1.00 76.94 90 GLY A C 1
ATOM 719 O O . GLY A 1 90 ? 11.467 -7.999 -14.686 1.00 76.94 90 GLY A O 1
ATOM 720 N N . ARG A 1 91 ? 10.028 -9.036 -13.349 1.00 85.62 91 ARG A N 1
ATOM 721 C CA . ARG A 1 91 ? 10.265 -8.168 -12.166 1.00 85.62 91 ARG A CA 1
ATOM 722 C C . ARG A 1 91 ? 9.755 -6.730 -12.327 1.00 85.62 91 ARG A C 1
ATOM 724 O O . ARG A 1 91 ? 10.335 -5.809 -11.770 1.00 85.62 91 ARG A O 1
ATOM 731 N N . GLY A 1 92 ? 8.672 -6.548 -13.075 1.00 90.44 92 GLY A N 1
ATOM 732 C CA . GLY A 1 92 ? 7.929 -5.291 -13.107 1.00 90.44 92 GLY A CA 1
ATOM 733 C C . GLY A 1 92 ? 8.415 -4.267 -14.122 1.00 90.44 92 GLY A C 1
ATOM 734 O O . GLY A 1 92 ? 7.791 -3.216 -14.241 1.00 90.44 92 GLY A O 1
ATOM 735 N N . GLY A 1 93 ? 9.464 -4.567 -14.898 1.00 93.25 93 GLY A N 1
ATOM 736 C CA . GLY A 1 93 ? 9.990 -3.635 -15.899 1.00 93.25 93 GLY A CA 1
ATOM 737 C C . GLY A 1 93 ? 8.991 -3.319 -17.011 1.00 93.25 93 GLY A C 1
ATOM 738 O O . GLY A 1 93 ? 9.036 -2.236 -17.583 1.00 93.25 93 GLY A O 1
ATOM 739 N N . GLU A 1 94 ? 8.047 -4.221 -17.285 1.00 93.88 94 GLU A N 1
ATOM 740 C CA . GLU A 1 94 ? 6.959 -4.009 -18.245 1.00 93.88 94 GLU A CA 1
ATOM 741 C C . GLU A 1 94 ? 5.964 -2.922 -17.821 1.00 93.88 94 GLU A C 1
ATOM 743 O O . GLU A 1 94 ? 5.313 -2.333 -18.679 1.00 93.88 94 GLU A O 1
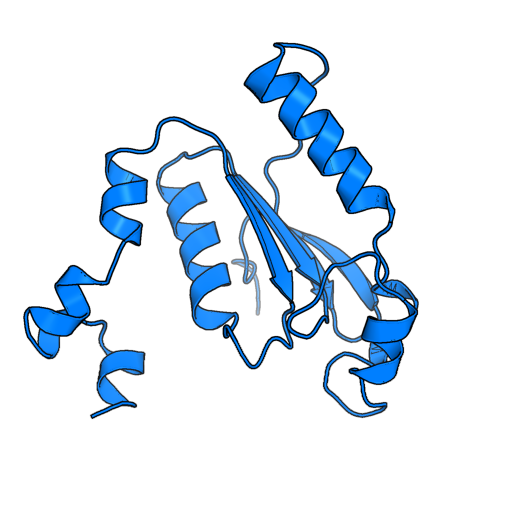ATOM 748 N N . ALA A 1 95 ? 5.858 -2.655 -16.520 1.00 94.88 95 ALA A N 1
ATOM 749 C CA . ALA A 1 95 ? 4.965 -1.649 -15.961 1.00 94.88 95 ALA A CA 1
ATOM 750 C C . ALA A 1 95 ? 5.655 -0.290 -15.756 1.00 94.88 95 ALA A C 1
ATOM 752 O O . ALA A 1 95 ? 5.047 0.627 -15.203 1.00 94.88 95 ALA A O 1
ATOM 753 N N . PHE A 1 96 ? 6.932 -0.156 -16.126 1.00 93.69 96 PHE A N 1
ATOM 754 C CA . PHE A 1 96 ? 7.660 1.104 -16.035 1.00 93.69 96 PHE A CA 1
ATOM 755 C C . PHE A 1 96 ? 7.438 1.955 -17.300 1.00 93.69 96 PHE A C 1
ATOM 757 O O . PHE A 1 96 ? 7.622 1.439 -18.406 1.00 93.69 96 PHE A O 1
ATOM 764 N N . PRO A 1 97 ? 7.173 3.275 -17.177 1.00 93.94 97 PRO A N 1
ATOM 765 C CA . PRO A 1 97 ? 7.174 4.096 -15.955 1.00 93.94 97 PRO A CA 1
ATOM 766 C C . PRO A 1 97 ? 5.841 4.165 -15.186 1.00 93.94 97 PRO A C 1
ATOM 768 O O . PRO A 1 97 ? 5.782 4.814 -14.141 1.00 93.94 97 PRO A O 1
ATOM 771 N N . GLU A 1 98 ? 4.772 3.537 -15.666 1.00 96.00 98 GLU A N 1
ATOM 772 C CA . GLU A 1 98 ? 3.404 3.640 -15.130 1.00 96.00 98 GLU A CA 1
ATOM 773 C C . GLU A 1 98 ? 3.253 3.147 -13.673 1.00 96.00 98 GLU A C 1
ATOM 775 O O . GLU A 1 98 ? 2.282 3.475 -12.988 1.00 96.00 98 GLU A O 1
ATOM 780 N N . MET A 1 99 ? 4.220 2.383 -13.162 1.00 95.50 99 MET A N 1
ATOM 781 C CA . MET A 1 99 ? 4.301 1.941 -11.764 1.00 95.50 99 MET A CA 1
ATOM 782 C C . MET A 1 99 ? 4.646 3.041 -10.761 1.00 95.50 99 MET A C 1
ATOM 784 O O . MET A 1 99 ? 4.477 2.828 -9.561 1.00 95.50 99 MET A O 1
ATOM 788 N N . ILE A 1 100 ? 5.171 4.184 -11.207 1.00 97.12 100 ILE A N 1
ATOM 789 C CA . ILE A 1 100 ? 5.612 5.246 -10.299 1.00 97.12 100 ILE A CA 1
ATOM 790 C C . ILE A 1 100 ? 4.385 5.959 -9.727 1.00 97.12 100 ILE A C 1
ATOM 792 O O . ILE A 1 100 ? 3.603 6.567 -10.458 1.00 97.12 100 ILE A O 1
ATOM 796 N N . ARG A 1 101 ? 4.248 5.947 -8.401 1.00 97.31 101 ARG A N 1
ATOM 797 C CA . ARG A 1 101 ? 3.109 6.538 -7.687 1.00 97.31 101 ARG A CA 1
ATOM 798 C C . ARG A 1 101 ? 3.575 7.644 -6.759 1.00 97.31 101 ARG A C 1
ATOM 800 O O . ARG A 1 101 ? 3.761 7.407 -5.578 1.00 97.31 101 ARG A O 1
ATOM 807 N N . PHE A 1 102 ? 3.774 8.865 -7.258 1.00 96.56 102 PHE A N 1
ATOM 808 C CA . PHE A 1 102 ? 4.108 10.016 -6.394 1.00 96.56 102 PHE A CA 1
ATOM 809 C C . PHE A 1 102 ? 2.947 10.447 -5.486 1.00 96.56 102 PHE A C 1
ATOM 811 O O . PHE A 1 102 ? 3.156 11.048 -4.434 1.00 96.56 102 PHE A O 1
ATOM 818 N N . ASP A 1 103 ? 1.724 10.137 -5.898 1.00 95.62 103 ASP A N 1
ATOM 819 C CA . ASP A 1 103 ? 0.473 10.434 -5.209 1.00 95.62 103 ASP A CA 1
ATOM 820 C C . ASP A 1 103 ? 0.266 9.606 -3.931 1.00 95.62 103 ASP A C 1
ATOM 822 O O . ASP A 1 103 ? -0.500 10.025 -3.068 1.00 95.62 103 ASP A O 1
ATOM 826 N N . TRP A 1 104 ? 1.004 8.506 -3.724 1.00 95.19 104 TRP A N 1
ATOM 827 C CA . TRP A 1 104 ? 0.856 7.668 -2.523 1.00 95.19 104 TRP A CA 1
ATOM 828 C C . TRP A 1 104 ? 1.081 8.436 -1.209 1.00 95.19 104 TRP A C 1
ATOM 830 O O . TRP A 1 104 ? 0.458 8.136 -0.190 1.00 95.19 104 TRP A O 1
ATOM 840 N N . MET A 1 105 ? 1.955 9.450 -1.222 1.00 95.00 105 MET A N 1
ATOM 841 C CA . MET A 1 105 ? 2.186 10.308 -0.056 1.00 95.00 105 MET A CA 1
ATOM 842 C C . MET A 1 105 ? 1.012 11.246 0.215 1.00 95.00 105 MET A C 1
ATOM 844 O O . MET A 1 105 ? 0.745 11.560 1.374 1.00 95.00 105 MET A O 1
ATOM 848 N N . GLN A 1 106 ? 0.328 11.703 -0.838 1.00 95.75 106 GLN A N 1
ATOM 849 C CA . GLN A 1 106 ? -0.877 12.516 -0.704 1.00 95.75 106 GLN A CA 1
ATOM 850 C C . GLN A 1 106 ? -2.011 11.667 -0.120 1.00 95.75 106 GLN A C 1
ATOM 852 O O . GLN A 1 106 ? -2.639 12.088 0.847 1.00 95.75 106 GLN A O 1
ATOM 857 N N . ASP A 1 107 ? -2.180 10.434 -0.604 1.00 95.44 107 ASP A N 1
ATOM 858 C CA . ASP A 1 107 ? -3.114 9.468 -0.018 1.00 95.44 107 ASP A CA 1
ATOM 859 C C . ASP A 1 107 ? -2.821 9.214 1.467 1.00 95.44 107 ASP A C 1
ATOM 861 O O . ASP A 1 107 ? -3.731 9.185 2.293 1.00 95.44 107 ASP A O 1
ATOM 865 N N . LEU A 1 108 ? -1.544 9.043 1.827 1.00 95.62 108 LEU A N 1
ATOM 866 C CA . LEU A 1 108 ? -1.136 8.822 3.214 1.00 95.62 108 LEU A CA 1
ATOM 867 C C . LEU A 1 108 ? -1.392 10.056 4.093 1.00 95.62 108 LEU A C 1
ATOM 869 O O . LEU A 1 108 ? -1.799 9.919 5.248 1.00 95.62 108 LEU A O 1
ATOM 873 N N . LEU A 1 109 ? -1.175 11.261 3.556 1.00 96.88 109 LEU A N 1
ATOM 874 C CA . LEU A 1 109 ? -1.514 12.506 4.240 1.00 96.88 109 LEU A CA 1
ATOM 875 C C . LEU A 1 109 ? -3.018 12.569 4.522 1.00 96.88 109 LEU A C 1
ATOM 877 O O . LEU A 1 109 ? -3.400 12.787 5.668 1.00 96.88 109 LEU A O 1
ATOM 881 N N . GLU A 1 110 ? -3.857 12.333 3.514 1.00 97.12 110 GLU A N 1
ATOM 882 C CA . GLU A 1 110 ? -5.319 12.339 3.650 1.00 97.12 110 GLU A CA 1
ATOM 883 C C . GLU A 1 110 ? -5.809 11.257 4.620 1.00 97.12 110 GLU A C 1
ATOM 885 O O . GLU A 1 110 ? -6.703 11.503 5.432 1.00 97.12 110 GLU A O 1
ATOM 890 N N . TRP A 1 111 ? -5.157 10.091 4.625 1.00 97.56 111 TRP A N 1
ATOM 891 C CA . TRP A 1 111 ? -5.401 9.035 5.606 1.00 97.56 111 TRP A CA 1
ATOM 892 C C . TRP A 1 111 ? -5.178 9.529 7.039 1.00 97.56 111 TRP A C 1
ATOM 894 O O . TRP A 1 111 ? -6.036 9.358 7.908 1.00 97.56 111 TRP A O 1
ATOM 904 N N . PHE A 1 112 ? -4.049 10.192 7.299 1.00 98.00 112 PHE A N 1
ATOM 905 C CA . PHE A 1 112 ? -3.765 10.751 8.620 1.00 98.00 112 PHE A CA 1
ATOM 906 C C . PHE A 1 112 ? -4.661 11.936 8.979 1.00 98.00 112 PHE A C 1
ATOM 908 O O . PHE A 1 112 ? -5.037 12.067 10.145 1.00 98.00 112 PHE A O 1
ATOM 915 N N . GLU A 1 113 ? -5.018 12.793 8.023 1.00 98.25 113 GLU A N 1
ATOM 916 C CA . GLU A 1 113 ? -5.967 13.881 8.267 1.00 98.25 113 GLU A CA 1
ATOM 917 C C . GLU A 1 113 ? -7.309 13.332 8.767 1.00 98.25 113 GLU A C 1
ATOM 919 O O . GLU A 1 113 ? -7.808 13.798 9.794 1.00 98.25 113 GLU A O 1
ATOM 924 N N . TYR A 1 114 ? -7.840 12.290 8.125 1.00 98.12 114 TYR A N 1
ATOM 925 C CA . TYR A 1 114 ? -9.112 11.702 8.529 1.00 98.12 114 TYR A CA 1
ATOM 926 C C . TYR A 1 114 ? -9.020 10.971 9.875 1.00 98.12 114 TYR A C 1
ATOM 928 O O . TYR A 1 114 ? -9.736 11.319 10.814 1.00 98.12 114 TYR A O 1
ATOM 936 N N . TYR A 1 115 ? -8.113 9.996 10.009 1.00 97.56 115 TYR A N 1
ATOM 937 C CA . TYR A 1 115 ? -8.085 9.105 11.178 1.00 97.56 115 TYR A CA 1
ATOM 938 C C . TYR A 1 115 ? -7.430 9.698 12.426 1.00 97.56 115 TYR A C 1
ATOM 940 O O . TYR A 1 115 ? -7.729 9.252 13.532 1.00 97.56 115 TYR A O 1
ATOM 948 N N . LEU A 1 116 ? -6.513 10.661 12.276 1.00 97.62 116 LEU A N 1
ATOM 949 C CA . LEU A 1 116 ? -5.769 11.229 13.407 1.00 97.62 116 LEU A CA 1
ATOM 950 C C . LEU A 1 116 ? -6.149 12.677 13.718 1.00 97.62 116 LEU A C 1
ATOM 952 O O . LEU A 1 116 ? -5.881 13.137 14.827 1.00 97.62 116 LEU A O 1
ATOM 956 N N . GLN A 1 117 ? -6.724 13.407 12.759 1.00 98.00 117 GLN A N 1
ATOM 957 C CA . GLN A 1 117 ? -7.092 14.816 12.940 1.00 98.00 117 GLN A CA 1
ATOM 958 C C . GLN A 1 117 ? -8.593 15.079 12.796 1.00 98.00 117 GLN A C 1
ATOM 960 O O . GLN A 1 117 ? -8.998 16.230 12.955 1.00 98.00 117 GLN A O 1
ATOM 965 N N . GLU A 1 118 ? -9.402 14.058 12.489 1.00 97.25 118 GLU A N 1
ATOM 966 C CA . GLU A 1 118 ? -10.847 14.191 12.255 1.00 97.25 118 GLU A CA 1
ATOM 967 C C . GLU A 1 118 ? -11.165 15.245 11.172 1.00 97.25 118 GLU A C 1
ATOM 969 O O . GLU A 1 118 ? -12.127 16.012 11.266 1.00 97.25 118 GLU A O 1
ATOM 974 N N . ARG A 1 119 ? -10.315 15.320 10.138 1.00 97.94 119 ARG A N 1
ATOM 975 C CA . ARG A 1 119 ? -10.377 16.325 9.071 1.00 97.94 119 ARG A CA 1
ATOM 976 C C . ARG A 1 119 ? -10.405 15.665 7.695 1.00 97.94 119 ARG A C 1
ATOM 978 O O . ARG A 1 119 ? -9.693 14.707 7.444 1.00 97.94 119 ARG 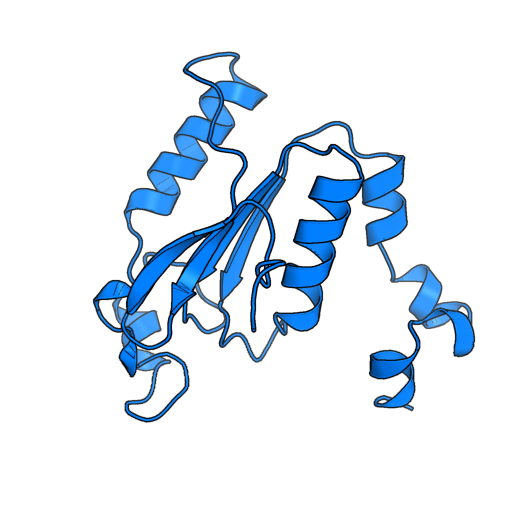A O 1
ATOM 985 N N . GLY A 1 120 ? -11.169 16.250 6.775 1.00 97.06 120 GLY A N 1
ATOM 986 C CA . GLY A 1 120 ? -11.270 15.756 5.400 1.00 97.06 120 GLY A CA 1
ATOM 987 C C . GLY A 1 120 ? -12.299 14.628 5.235 1.00 97.06 120 GLY A C 1
ATOM 988 O O . GLY A 1 120 ? -12.974 14.255 6.197 1.00 97.06 120 GLY A O 1
ATOM 989 N N . PRO A 1 121 ? -12.502 14.145 3.999 1.00 97.06 121 PRO A N 1
ATOM 990 C CA . PRO A 1 121 ? -13.387 13.019 3.723 1.00 97.06 121 PRO A CA 1
ATOM 991 C C . PRO A 1 121 ? -12.759 11.691 4.170 1.00 97.06 121 PRO A C 1
ATOM 993 O O . PRO A 1 121 ? -11.542 11.581 4.284 1.00 97.06 121 PRO A O 1
ATOM 996 N N . GLN A 1 122 ? -13.594 10.668 4.373 1.00 96.31 122 GLN A N 1
ATOM 997 C CA . GLN A 1 122 ? -13.101 9.312 4.612 1.00 96.31 122 GLN A CA 1
ATOM 998 C C . GLN A 1 122 ? -12.325 8.813 3.380 1.00 96.31 122 GLN A C 1
ATOM 1000 O O . GLN A 1 122 ? -12.867 8.888 2.270 1.00 96.31 122 GLN A O 1
ATOM 1005 N N . PRO A 1 123 ? -11.096 8.293 3.545 1.00 95.38 123 PRO A N 1
ATOM 1006 C CA . PRO A 1 123 ? -10.333 7.728 2.443 1.00 95.38 123 PRO A CA 1
ATOM 1007 C C . PRO A 1 123 ? -10.996 6.481 1.855 1.00 95.38 123 PRO A C 1
ATOM 1009 O O . PRO A 1 123 ? -11.733 5.758 2.532 1.00 95.38 123 PRO A O 1
ATOM 1012 N N . GLY A 1 124 ? -10.668 6.190 0.598 1.00 93.69 124 GLY A N 1
ATOM 1013 C CA . GLY A 1 124 ? -11.122 4.985 -0.086 1.00 93.69 124 GLY A CA 1
ATOM 1014 C C . GLY A 1 124 ? -10.704 3.694 0.614 1.00 93.69 124 GLY A C 1
ATOM 1015 O O . GLY A 1 124 ? -9.546 3.539 0.988 1.00 93.69 124 GLY A O 1
ATOM 1016 N N . GLN A 1 125 ? -11.644 2.759 0.742 1.00 95.12 125 GLN A N 1
ATOM 1017 C CA . GLN A 1 125 ? -11.456 1.443 1.367 1.00 95.12 125 GLN A CA 1
ATOM 1018 C C . GLN A 1 125 ? -11.432 0.345 0.289 1.00 95.12 125 GLN A C 1
ATOM 1020 O O . GLN A 1 125 ? -12.265 -0.560 0.271 1.00 95.12 125 GLN A O 1
ATOM 1025 N N . TRP A 1 126 ? -10.542 0.500 -0.691 1.00 95.62 126 TRP A N 1
ATOM 1026 C CA . TRP A 1 126 ? -10.365 -0.426 -1.814 1.00 95.62 126 TRP A CA 1
ATOM 1027 C C . TRP A 1 126 ? -8.892 -0.803 -1.981 1.00 95.62 126 TRP A C 1
ATOM 1029 O O . TRP A 1 126 ? -7.999 -0.219 -1.368 1.00 95.62 126 TRP A O 1
ATOM 1039 N N . ILE A 1 127 ? -8.639 -1.793 -2.824 1.00 97.06 127 ILE A N 1
ATOM 1040 C CA . ILE A 1 127 ? -7.307 -2.231 -3.223 1.00 97.06 127 ILE A CA 1
ATOM 1041 C C . ILE A 1 127 ? -7.022 -1.639 -4.596 1.00 97.06 127 ILE A C 1
ATOM 1043 O O . ILE A 1 127 ? -7.746 -1.904 -5.549 1.00 97.06 127 ILE A O 1
ATOM 1047 N N . GLU A 1 128 ? -5.970 -0.845 -4.711 1.00 97.25 128 GLU A N 1
ATOM 1048 C CA . GLU A 1 128 ? -5.392 -0.465 -5.994 1.00 97.25 128 GLU A CA 1
ATOM 1049 C C . GLU A 1 128 ? -4.362 -1.516 -6.376 1.00 97.25 128 GLU A C 1
ATOM 1051 O O . GLU A 1 128 ? -3.402 -1.732 -5.641 1.00 97.25 128 GLU A O 1
ATOM 1056 N N . VAL A 1 129 ? -4.561 -2.185 -7.506 1.00 96.75 129 VAL A N 1
ATOM 1057 C CA . VAL A 1 129 ? -3.632 -3.198 -8.006 1.00 96.75 129 VAL A CA 1
ATOM 1058 C C . VAL A 1 129 ? -3.210 -2.860 -9.425 1.00 96.75 129 VAL A C 1
ATOM 1060 O O . VAL A 1 129 ? -4.044 -2.533 -10.273 1.00 96.75 129 VAL A O 1
ATOM 1063 N N . GLN A 1 130 ? -1.908 -2.939 -9.667 1.00 96.62 130 GLN A N 1
ATOM 1064 C CA . GLN A 1 130 ? -1.319 -2.749 -10.979 1.00 96.62 130 GLN A CA 1
ATOM 1065 C C . GLN A 1 130 ? -1.193 -4.087 -11.705 1.00 96.62 130 GLN A C 1
ATOM 1067 O O . GLN A 1 130 ? -0.759 -5.078 -11.111 1.00 96.62 130 GLN A O 1
ATOM 1072 N N . ASP A 1 131 ? -1.538 -4.132 -12.985 1.00 93.62 131 ASP A N 1
ATOM 1073 C CA . ASP A 1 131 ? -1.199 -5.265 -13.840 1.00 93.62 131 ASP A CA 1
ATOM 1074 C C . ASP A 1 131 ? 0.241 -5.178 -14.376 1.00 93.62 131 ASP A C 1
ATOM 1076 O O . ASP A 1 131 ? 0.984 -4.233 -14.108 1.00 93.62 131 ASP A O 1
ATOM 1080 N N . ASN A 1 132 ? 0.671 -6.196 -15.118 1.00 91.25 132 ASN A N 1
ATOM 1081 C CA . ASN A 1 132 ? 2.021 -6.235 -15.674 1.00 91.25 132 ASN A CA 1
ATOM 1082 C C . ASN A 1 132 ? 2.214 -5.303 -16.885 1.00 9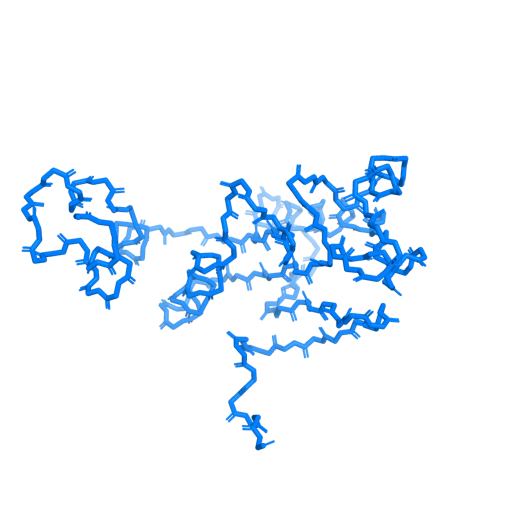1.25 132 ASN A C 1
ATOM 1084 O O . ASN A 1 132 ? 3.338 -5.181 -17.351 1.00 91.25 132 ASN A O 1
ATOM 1088 N N . TYR A 1 133 ? 1.155 -4.692 -17.420 1.00 90.81 133 TYR A N 1
ATOM 1089 C CA . TYR A 1 133 ? 1.218 -3.724 -18.519 1.00 90.81 133 TYR A CA 1
ATOM 1090 C C . TYR A 1 133 ? 1.204 -2.274 -18.024 1.00 90.81 133 TYR A C 1
ATOM 1092 O O . TYR A 1 133 ? 1.207 -1.347 -18.832 1.00 90.81 133 TYR A O 1
ATOM 1100 N N . GLY A 1 134 ? 1.204 -2.078 -16.705 1.00 93.81 134 GLY A N 1
ATOM 1101 C CA . GLY A 1 134 ? 1.232 -0.768 -16.078 1.00 93.81 134 GLY A CA 1
ATOM 1102 C C . GLY A 1 134 ? -0.149 -0.201 -15.753 1.00 93.81 134 GLY A C 1
ATOM 1103 O O . GLY A 1 134 ? -0.221 0.849 -15.110 1.00 93.81 134 GLY A O 1
ATOM 1104 N N . GLU A 1 135 ? -1.236 -0.878 -16.132 1.00 96.44 135 GLU A N 1
ATOM 1105 C CA . GLU A 1 135 ? -2.595 -0.408 -15.874 1.00 96.44 135 GLU A CA 1
ATOM 1106 C C . GLU A 1 135 ? -2.973 -0.605 -14.402 1.00 96.44 135 GLU A C 1
ATOM 1108 O O . GLU A 1 135 ? -2.668 -1.623 -13.778 1.00 96.44 135 GLU A O 1
ATOM 1113 N N . TRP A 1 136 ? -3.673 0.382 -13.844 1.00 96.88 136 TRP A N 1
ATOM 1114 C CA . TRP A 1 136 ? -4.156 0.363 -12.468 1.00 96.88 136 TRP A CA 1
ATOM 1115 C C . TRP A 1 136 ? -5.663 0.155 -12.430 1.00 96.88 136 TRP A C 1
ATOM 1117 O O . TRP A 1 136 ? -6.417 0.817 -13.147 1.00 96.88 136 TRP A O 1
ATOM 1127 N N . ARG A 1 137 ? -6.111 -0.714 -11.527 1.00 95.31 137 ARG A N 1
ATOM 1128 C CA . ARG A 1 137 ? -7.532 -0.936 -11.242 1.00 95.31 137 ARG A CA 1
ATOM 1129 C C . ARG A 1 137 ? -7.805 -0.914 -9.750 1.00 95.31 137 ARG A C 1
ATOM 1131 O O . ARG A 1 137 ? -6.928 -1.217 -8.941 1.00 95.31 137 ARG A O 1
ATOM 1138 N N . THR A 1 138 ? -9.037 -0.567 -9.404 1.00 95.88 138 THR A N 1
ATOM 1139 C CA . THR A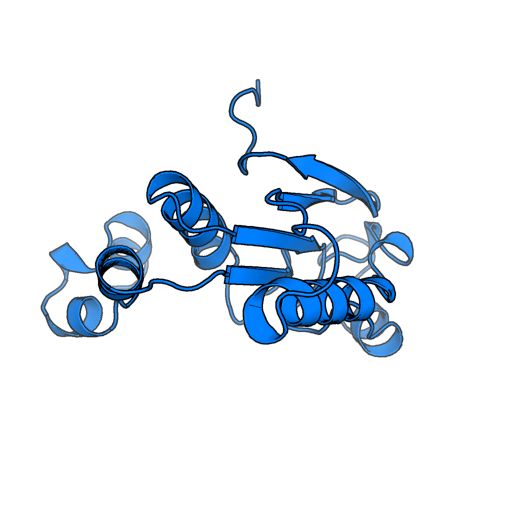 1 138 ? -9.545 -0.631 -8.037 1.00 95.88 138 THR A CA 1
ATOM 1140 C C . THR A 1 138 ? -10.395 -1.878 -7.856 1.00 95.88 138 THR A C 1
ATOM 1142 O O . THR A 1 138 ? -11.242 -2.195 -8.686 1.00 95.88 138 THR A O 1
ATOM 1145 N N . GLU A 1 139 ? -10.172 -2.579 -6.753 1.00 94.88 139 GLU A N 1
ATOM 1146 C CA . GLU A 1 139 ? -10.849 -3.824 -6.415 1.00 94.88 139 GLU A CA 1
ATOM 1147 C C . GLU A 1 139 ? -11.333 -3.769 -4.966 1.00 94.88 139 GLU A C 1
ATOM 1149 O O . GLU A 1 139 ? -10.635 -3.283 -4.077 1.00 94.88 139 GLU A O 1
ATOM 1154 N N . THR A 1 140 ? -12.518 -4.305 -4.684 1.00 93.44 140 THR A N 1
ATOM 1155 C CA . THR A 1 140 ? -12.983 -4.456 -3.292 1.00 93.44 140 THR A CA 1
ATOM 1156 C C . THR A 1 140 ? -12.345 -5.657 -2.596 1.00 93.44 140 THR A C 1
ATOM 1158 O O . THR A 1 140 ? -12.416 -5.773 -1.377 1.00 93.44 140 THR A O 1
ATOM 1161 N N . ARG A 1 141 ? -11.763 -6.584 -3.367 1.00 92.25 141 ARG A N 1
ATOM 1162 C CA . ARG A 1 141 ? -11.070 -7.789 -2.897 1.00 92.25 141 ARG A CA 1
ATOM 1163 C C . ARG A 1 141 ? -10.069 -8.242 -3.958 1.00 92.25 141 ARG A C 1
ATOM 1165 O O . ARG A 1 141 ? -10.360 -8.123 -5.143 1.00 92.25 141 ARG A O 1
ATOM 1172 N N . TYR A 1 142 ? -8.932 -8.805 -3.550 1.00 91.81 142 TYR A N 1
ATOM 1173 C CA . TYR A 1 142 ? -7.936 -9.333 -4.485 1.00 91.81 142 TYR A CA 1
ATOM 1174 C C . TYR A 1 142 ? -7.461 -10.748 -4.093 1.00 91.81 142 TYR A C 1
ATOM 1176 O O . TYR A 1 142 ? -7.159 -10.967 -2.921 1.00 91.81 142 TYR A O 1
ATOM 1184 N N . PRO A 1 143 ? -7.344 -11.711 -5.028 1.00 91.31 143 PRO A N 1
ATOM 1185 C CA . PRO A 1 143 ? -7.815 -11.638 -6.410 1.00 91.31 143 PRO A CA 1
ATOM 1186 C C . PRO A 1 143 ? -9.331 -11.371 -6.493 1.00 91.31 143 PRO A C 1
ATOM 1188 O O . PRO A 1 143 ? -10.047 -11.685 -5.535 1.00 91.31 143 PRO A O 1
ATOM 1191 N N . PRO A 1 144 ? -9.821 -10.774 -7.594 1.00 86.12 144 PRO A N 1
ATOM 1192 C CA . PRO A 1 144 ? -11.249 -10.548 -7.787 1.00 86.12 144 PRO A CA 1
ATOM 1193 C C . PRO A 1 144 ? -12.021 -11.868 -7.704 1.00 86.12 144 PRO A C 1
ATOM 1195 O O . PRO A 1 144 ? -11.533 -12.915 -8.130 1.00 86.12 144 PRO A O 1
ATOM 1198 N N . ALA A 1 145 ? -13.231 -11.839 -7.149 1.00 78.19 145 ALA A N 1
ATOM 1199 C CA . ALA A 1 145 ? -14.043 -13.050 -6.997 1.00 78.19 145 ALA A CA 1
ATOM 1200 C C . ALA A 1 145 ? -14.542 -13.612 -8.344 1.00 78.19 145 ALA A C 1
ATOM 1202 O O . ALA A 1 145 ? -14.938 -14.774 -8.424 1.00 78.19 145 ALA A O 1
ATOM 1203 N N . ASP A 1 146 ? -14.535 -12.788 -9.387 1.00 76.94 146 ASP A N 1
ATOM 1204 C CA . ASP A 1 146 ? -15.030 -13.047 -10.735 1.00 76.94 146 ASP A CA 1
ATOM 1205 C C . ASP A 1 146 ? -13.910 -13.331 -11.751 1.00 76.94 146 ASP A C 1
ATOM 1207 O O . ASP A 1 146 ? -14.092 -13.150 -12.954 1.00 76.94 146 ASP A O 1
ATOM 1211 N N . THR A 1 147 ? -12.758 -13.839 -11.301 1.00 62.56 147 THR A N 1
ATOM 1212 C CA . THR A 1 147 ? -11.731 -14.360 -12.213 1.00 62.56 147 THR A CA 1
ATOM 1213 C C . THR A 1 147 ? -12.180 -15.698 -12.809 1.00 62.56 147 THR A C 1
ATOM 1215 O O . THR A 1 147 ? -12.037 -16.744 -12.171 1.00 62.56 147 THR A O 1
ATOM 1218 N N . THR A 1 148 ? -12.751 -15.665 -14.015 1.00 45.50 148 THR A N 1
ATOM 1219 C CA . THR A 1 148 ? -12.990 -16.851 -14.862 1.00 45.50 148 THR A CA 1
ATOM 1220 C C . THR A 1 148 ? -11.791 -17.192 -15.724 1.00 45.50 148 THR A C 1
ATOM 1222 O O . THR A 1 148 ? -11.224 -16.240 -16.306 1.00 45.50 148 THR A O 1
#

Secondary structure (DSSP, 8-state):
--HHHHHH-GGGG-HHHHTT--HHHHHHH--S-EEEEEETT-SSS-TTTHHHHHHHHHHTT--EEEEEES-SSS-TT-HHHHHHH-BTTBTTGGGTTTT--TTHHHHHHHHHHHHHH--SPPPP-SEEEE-TTS-EEEESSSS-TT--

pLDDT: mean 88.5, std 14.43, range [40.41, 98.25]

Foldseek 3Di:
DPVCCVVPPPPVPDDPVVVVDCLVVCLVPPPAAEEEEDACLAPPDHCVVVQVSLVSCVVSVHQYEAEYFLAYPDDLQCLVVRCVQADDVDSLNLLPPLSRCPCVVVLVVQCCCCRPVVDDDDHDRWHWHADSNNDIDTHNHPPHPPDD

Sequence (148 aa):
TGASAYLLGSEQFGDYWAERYFLDRVLQNYNGSVYLIQGMHDWNVDPHMAVPTMNALIDAGIEAKGLFGQWDHDYPDRPVQLDERSDLGGRGGEAFPEMIRFDWMQDLLEWFEYYLQERGPQPGQWIEVQDNYGEWRTETRYPPADTT